Protein AF-A0A2T5JYK1-F1 (afdb_monomer)

Structure (mmCIF, N/CA/C/O backbone):
data_AF-A0A2T5JYK1-F1
#
_entry.id   AF-A0A2T5JYK1-F1
#
loop_
_atom_site.group_PDB
_atom_site.id
_atom_site.type_symbol
_atom_site.label_atom_id
_atom_site.label_alt_id
_atom_site.label_comp_id
_atom_site.label_asym_id
_atom_site.label_entity_id
_atom_site.label_seq_id
_atom_site.pdbx_PDB_ins_code
_atom_site.Cartn_x
_atom_site.Cartn_y
_atom_site.Cartn_z
_atom_site.occupan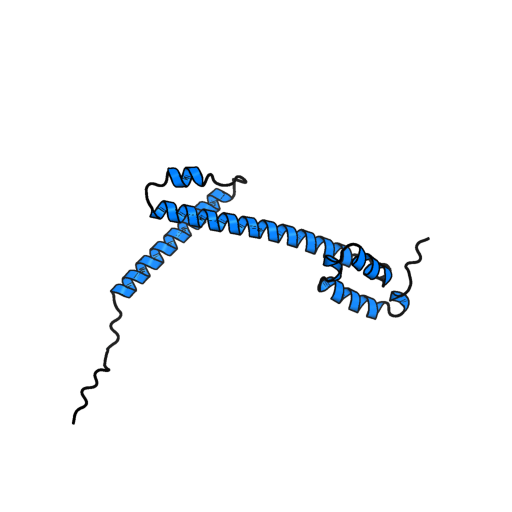cy
_atom_site.B_iso_or_equiv
_atom_site.auth_seq_id
_atom_site.auth_comp_id
_atom_site.auth_asym_id
_atom_site.auth_atom_id
_atom_site.pdbx_PDB_model_num
ATOM 1 N N . MET A 1 1 ? 26.555 12.139 67.961 1.00 37.66 1 MET A N 1
ATOM 2 C CA . MET A 1 1 ? 26.939 11.818 66.575 1.00 37.66 1 MET A CA 1
ATOM 3 C C . MET A 1 1 ? 26.458 10.393 66.359 1.00 37.66 1 MET A C 1
ATOM 5 O O . MET A 1 1 ? 27.176 9.472 66.711 1.00 37.66 1 MET A O 1
ATOM 9 N N . GLU A 1 2 ? 25.140 10.187 66.296 1.00 45.53 2 GLU A N 1
ATOM 10 C CA . GLU A 1 2 ? 24.283 10.369 65.101 1.00 45.53 2 GLU A CA 1
ATOM 11 C C . GLU A 1 2 ? 24.820 9.575 63.912 1.00 45.53 2 GLU A C 1
ATOM 13 O O . GLU A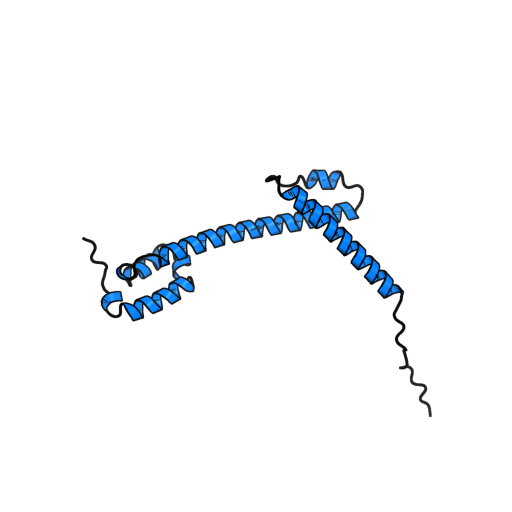 1 2 ? 25.859 9.930 63.369 1.00 45.53 2 GLU A O 1
ATOM 18 N N . ASP A 1 3 ? 24.139 8.473 63.588 1.00 41.28 3 ASP A N 1
ATOM 19 C CA . ASP A 1 3 ? 23.489 8.311 62.282 1.00 41.28 3 ASP A CA 1
ATOM 20 C C . ASP A 1 3 ? 22.574 7.071 62.316 1.00 41.28 3 ASP A C 1
ATOM 22 O O . ASP A 1 3 ? 22.902 5.993 61.819 1.00 41.28 3 ASP A O 1
ATOM 26 N N . ASP A 1 4 ? 21.391 7.234 62.923 1.00 46.53 4 ASP A N 1
ATOM 27 C CA . ASP A 1 4 ? 20.251 6.347 62.675 1.00 46.53 4 ASP A CA 1
ATOM 28 C C . ASP A 1 4 ? 19.727 6.653 61.265 1.00 46.53 4 ASP A C 1
ATOM 30 O O . ASP A 1 4 ? 18.916 7.553 61.038 1.00 46.53 4 ASP A O 1
ATOM 34 N N . SER A 1 5 ? 20.269 5.927 60.287 1.00 47.34 5 SER A N 1
ATOM 35 C CA . SER A 1 5 ? 19.900 6.030 58.878 1.00 47.34 5 SER A CA 1
ATOM 36 C C . SER A 1 5 ? 18.422 5.683 58.672 1.00 47.34 5 SER A C 1
ATOM 38 O O . SER A 1 5 ? 18.011 4.523 58.699 1.00 47.34 5 SER A O 1
ATOM 40 N N . ILE A 1 6 ? 17.631 6.714 58.378 1.00 49.84 6 ILE A N 1
ATOM 41 C CA . ILE A 1 6 ? 16.205 6.670 58.016 1.00 49.84 6 ILE A CA 1
ATOM 42 C C . ILE A 1 6 ? 15.925 5.929 56.683 1.00 49.84 6 ILE A C 1
ATOM 44 O O . ILE A 1 6 ? 14.786 5.876 56.223 1.00 49.84 6 ILE A O 1
ATOM 48 N N . PHE A 1 7 ? 16.960 5.370 56.043 1.00 49.00 7 PHE A N 1
ATOM 49 C CA . PHE A 1 7 ? 16.929 4.785 54.698 1.00 49.00 7 PHE A CA 1
ATOM 50 C C . PHE A 1 7 ? 16.829 3.252 54.647 1.00 49.00 7 PHE A C 1
ATOM 52 O O . PHE A 1 7 ? 16.809 2.689 53.554 1.00 49.00 7 PHE A O 1
ATOM 59 N N . ASN A 1 8 ? 16.692 2.561 55.781 1.00 47.97 8 ASN A N 1
ATOM 60 C CA . ASN A 1 8 ? 16.339 1.136 55.793 1.00 47.97 8 ASN A CA 1
ATOM 61 C C . ASN A 1 8 ? 14.816 0.948 55.672 1.00 47.97 8 ASN A C 1
ATOM 63 O O . ASN A 1 8 ? 14.149 0.473 56.587 1.00 47.97 8 ASN A O 1
ATOM 67 N N . GLN A 1 9 ? 14.250 1.323 54.522 1.00 45.69 9 GLN A N 1
ATOM 68 C CA . GLN A 1 9 ? 12.952 0.790 54.105 1.00 45.69 9 GLN A CA 1
ATOM 69 C C . GLN A 1 9 ? 13.189 -0.585 53.484 1.00 45.69 9 GLN A C 1
ATOM 71 O O . GLN A 1 9 ? 13.430 -0.720 52.285 1.00 45.69 9 GLN A O 1
ATOM 76 N N . GLU A 1 10 ? 13.157 -1.612 54.331 1.00 49.97 10 GLU A N 1
ATOM 77 C CA . GLU A 1 10 ? 13.036 -2.994 53.887 1.00 49.97 10 GLU A CA 1
ATOM 78 C C . GLU A 1 10 ? 11.853 -3.121 52.914 1.00 49.97 10 GLU A C 1
ATOM 80 O O . GLU A 1 10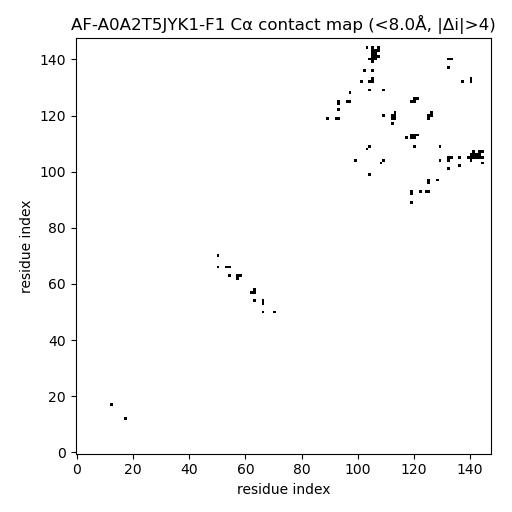 ? 10.771 -2.565 53.121 1.00 49.97 10 GLU A O 1
ATOM 85 N N . HIS A 1 11 ? 12.092 -3.838 51.816 1.00 47.75 11 HIS A N 1
ATOM 86 C CA . HIS A 1 11 ? 11.139 -4.146 50.757 1.00 47.75 11 HIS A CA 1
ATOM 87 C C . HIS A 1 11 ? 9.908 -4.892 51.301 1.00 47.75 11 HIS A C 1
ATOM 89 O O . HIS A 1 11 ? 9.790 -6.111 51.185 1.00 47.75 11 HIS A O 1
ATOM 95 N N . HIS A 1 12 ? 8.933 -4.166 51.841 1.00 46.75 12 HIS A N 1
ATOM 96 C CA . HIS A 1 12 ? 7.591 -4.696 52.013 1.00 46.75 12 HIS A CA 1
ATOM 97 C C . HIS A 1 12 ? 6.940 -4.767 50.630 1.00 46.75 12 HIS A C 1
ATOM 99 O O . HIS A 1 12 ? 6.529 -3.757 50.056 1.00 46.75 12 HIS A O 1
ATOM 105 N N . SER A 1 13 ? 6.859 -5.973 50.063 1.00 51.91 13 SER A N 1
ATOM 106 C CA . SER A 1 13 ? 5.978 -6.244 48.931 1.00 51.91 13 SER A CA 1
ATOM 107 C C . SER A 1 13 ? 4.558 -5.904 49.369 1.00 51.91 13 SER A C 1
ATOM 109 O O . SER A 1 13 ? 3.941 -6.643 50.133 1.00 51.91 13 SER A O 1
ATOM 111 N N . ASN A 1 14 ? 4.073 -4.742 48.944 1.00 58.53 14 ASN A N 1
ATOM 112 C CA . ASN A 1 14 ? 2.781 -4.205 49.333 1.00 58.53 14 ASN A CA 1
ATOM 113 C C . ASN A 1 14 ? 1.707 -5.209 48.866 1.00 58.53 14 ASN A C 1
ATOM 115 O O . ASN A 1 14 ? 1.398 -5.261 47.674 1.00 58.53 14 ASN A O 1
ATOM 119 N N . GLU A 1 15 ? 1.157 -6.047 49.753 1.00 54.28 15 GLU A N 1
ATOM 120 C CA . GLU A 1 15 ? 0.109 -7.032 49.414 1.00 54.28 15 GLU A CA 1
ATOM 121 C C . GLU A 1 15 ? -1.065 -6.372 48.675 1.00 54.28 15 GLU A C 1
ATOM 123 O O . GLU A 1 15 ? -1.669 -6.970 47.784 1.00 54.28 15 GLU A O 1
ATOM 128 N N . ALA A 1 16 ? -1.316 -5.090 48.958 1.00 54.09 16 ALA A N 1
ATOM 129 C CA . ALA A 1 16 ? -2.255 -4.247 48.228 1.00 54.09 16 ALA A CA 1
ATOM 130 C C . ALA A 1 16 ? -1.917 -4.116 46.728 1.00 54.09 16 ALA A C 1
ATOM 132 O O . ALA A 1 16 ? -2.809 -4.209 45.887 1.00 54.09 16 ALA A O 1
ATOM 133 N N . THR A 1 17 ? -0.641 -3.959 46.360 1.00 57.19 17 THR A N 1
ATOM 134 C CA . THR A 1 17 ? -0.205 -3.907 44.951 1.00 57.19 17 THR A CA 1
ATOM 135 C C . THR A 1 17 ? -0.281 -5.270 44.265 1.00 57.19 17 THR A C 1
ATOM 137 O O . THR A 1 17 ? -0.708 -5.341 43.114 1.00 57.19 17 THR A O 1
ATOM 140 N N . ALA A 1 18 ? 0.022 -6.361 44.975 1.00 59.09 18 ALA A N 1
ATOM 141 C CA . ALA A 1 18 ? -0.147 -7.719 44.454 1.00 59.09 18 ALA A CA 1
ATOM 142 C C . ALA A 1 18 ? -1.633 -8.067 44.237 1.00 59.09 18 ALA A C 1
ATOM 144 O O . ALA A 1 18 ? -2.001 -8.659 43.220 1.00 59.09 18 ALA A O 1
ATOM 145 N N . PHE A 1 19 ? -2.509 -7.639 45.149 1.00 60.12 19 PHE A N 1
ATOM 146 C CA . PHE A 1 19 ? -3.957 -7.787 45.020 1.00 60.12 19 PHE A CA 1
ATOM 147 C C . PHE A 1 19 ? -4.521 -6.966 43.852 1.00 60.12 19 PHE A C 1
ATOM 149 O O . PHE A 1 19 ? -5.330 -7.476 43.073 1.00 60.12 19 PHE A O 1
ATOM 156 N N . LEU A 1 20 ? -4.060 -5.722 43.677 1.00 55.66 20 LEU A N 1
ATOM 157 C CA . LEU A 1 20 ? -4.430 -4.878 42.536 1.00 55.66 20 LEU A CA 1
ATOM 158 C C . LEU A 1 20 ? -3.955 -5.477 41.206 1.00 55.66 20 LEU A C 1
ATOM 160 O O . LEU A 1 20 ? -4.741 -5.531 40.261 1.00 55.66 20 LEU A O 1
ATOM 164 N N . ALA A 1 21 ? -2.729 -6.003 41.144 1.00 61.88 21 ALA A N 1
ATOM 165 C CA . ALA A 1 21 ? -2.210 -6.694 39.965 1.00 61.88 21 ALA A CA 1
ATOM 166 C C . ALA A 1 21 ? -3.019 -7.962 39.638 1.00 61.88 21 ALA A C 1
ATOM 168 O O . ALA A 1 21 ? -3.360 -8.203 38.481 1.00 61.88 21 ALA A O 1
ATOM 169 N N . LYS A 1 22 ? -3.416 -8.740 40.654 1.00 66.50 22 LYS A N 1
ATOM 170 C CA . LYS A 1 22 ? -4.263 -9.930 40.479 1.00 66.50 22 LYS A CA 1
ATOM 171 C C . LYS A 1 22 ? -5.664 -9.573 39.973 1.00 66.50 22 LYS A C 1
ATOM 173 O O . LYS A 1 22 ? -6.176 -10.244 39.078 1.00 66.50 22 LYS A O 1
ATOM 178 N N . LYS A 1 23 ? -6.266 -8.494 40.489 1.00 64.19 23 LYS A N 1
ATOM 179 C CA . LYS A 1 23 ? -7.535 -7.952 39.971 1.00 64.19 23 LYS A CA 1
ATOM 180 C C . LYS A 1 23 ? -7.394 -7.478 38.527 1.00 64.19 23 LYS A C 1
ATOM 182 O O . LYS A 1 23 ? -8.239 -7.805 37.702 1.00 64.19 23 LYS A O 1
ATOM 187 N N . HIS A 1 24 ? -6.328 -6.747 38.217 1.00 53.84 24 HIS A N 1
ATOM 188 C CA . HIS A 1 24 ? -6.059 -6.248 36.872 1.00 53.84 24 HIS A CA 1
ATOM 189 C C . HIS A 1 24 ? -5.885 -7.395 35.865 1.00 53.84 24 HIS A C 1
ATOM 191 O O . HIS A 1 24 ? -6.488 -7.369 34.795 1.00 53.84 24 HIS A O 1
ATOM 197 N N . ASN A 1 25 ? -5.154 -8.449 36.237 1.00 66.25 25 ASN A N 1
ATOM 198 C CA . ASN A 1 25 ? -4.980 -9.639 35.402 1.00 66.25 25 ASN A CA 1
ATOM 199 C C . ASN A 1 25 ? -6.299 -10.392 35.194 1.00 66.25 25 ASN A C 1
ATOM 201 O O . ASN A 1 25 ? -6.628 -10.727 34.063 1.00 66.25 25 ASN A O 1
ATOM 205 N N . SER A 1 26 ? -7.105 -10.572 36.246 1.00 63.00 26 SER A N 1
ATOM 206 C CA . SER A 1 26 ? -8.429 -11.199 36.132 1.00 63.00 26 SER A CA 1
ATOM 207 C C . SER A 1 26 ? -9.379 -10.412 35.220 1.00 63.00 26 SER A C 1
ATOM 209 O O . SER A 1 26 ? -10.093 -11.016 34.421 1.00 63.00 26 SER A O 1
ATOM 211 N N . VAL A 1 27 ? -9.362 -9.076 35.288 1.00 62.03 27 VAL A N 1
ATOM 212 C CA . VAL A 1 27 ? -10.146 -8.215 34.390 1.00 62.03 27 VAL A CA 1
ATOM 213 C C . VAL A 1 27 ? -9.639 -8.325 32.953 1.00 62.03 27 VAL A C 1
ATOM 215 O O . VAL A 1 27 ? -10.444 -8.490 32.043 1.00 62.03 27 VAL A O 1
ATOM 218 N N . MET A 1 28 ? -8.323 -8.303 32.735 1.00 59.34 28 MET A N 1
ATOM 219 C CA . MET A 1 28 ? -7.729 -8.498 31.407 1.00 59.34 28 MET A CA 1
ATOM 220 C C . MET A 1 28 ? -8.086 -9.859 30.801 1.00 59.34 28 MET A C 1
ATOM 222 O O . MET A 1 28 ? -8.353 -9.960 29.606 1.00 59.34 28 MET A O 1
ATOM 226 N N . GLU A 1 29 ? -8.140 -10.905 31.619 1.00 65.06 29 GLU A N 1
ATOM 227 C CA . GLU A 1 29 ? -8.461 -12.262 31.185 1.00 65.06 29 GLU A CA 1
ATOM 228 C C . GLU A 1 29 ? -9.954 -12.423 30.862 1.00 65.06 29 GLU A C 1
ATOM 230 O O . GLU A 1 29 ? -10.300 -13.032 29.850 1.00 65.06 29 GLU A O 1
ATOM 235 N N . GLN A 1 30 ? -10.839 -11.768 31.623 1.00 56.59 30 GLN A N 1
ATOM 236 C CA . GLN A 1 30 ? -12.262 -11.640 31.282 1.00 56.59 30 GLN A CA 1
ATOM 237 C C . GLN A 1 30 ? -12.477 -10.832 29.996 1.00 56.59 30 GLN A C 1
ATOM 239 O O . GLN A 1 30 ? -13.254 -11.245 29.137 1.00 56.59 30 GLN A O 1
ATOM 244 N N . VAL A 1 31 ? -11.749 -9.725 29.814 1.00 54.91 31 VAL A N 1
ATOM 245 C CA . VAL A 1 31 ? -11.783 -8.917 28.582 1.00 54.91 31 VAL A CA 1
ATOM 246 C C . VAL A 1 31 ? -11.295 -9.735 27.384 1.00 54.91 31 VAL A C 1
ATOM 248 O O . VAL A 1 31 ? -11.892 -9.670 26.312 1.00 54.91 31 VAL A O 1
ATOM 251 N N . LYS A 1 32 ? -10.261 -10.565 27.560 1.00 60.09 32 LYS A N 1
ATOM 252 C CA . LYS A 1 32 ? -9.752 -11.466 26.518 1.00 60.09 32 LYS A CA 1
ATOM 253 C C . LYS A 1 32 ? -10.741 -12.589 26.188 1.00 60.09 32 LYS A C 1
ATOM 255 O O . LYS A 1 32 ? -10.959 -12.873 25.013 1.00 60.09 32 LYS A O 1
ATOM 260 N N . GLY A 1 33 ? -11.378 -13.186 27.197 1.00 51.06 33 GLY A N 1
ATOM 261 C CA . GLY A 1 33 ? -12.434 -14.185 27.013 1.00 51.06 33 GLY A CA 1
ATOM 262 C C . GLY A 1 33 ? -13.652 -13.618 26.280 1.00 51.06 33 GLY A C 1
ATOM 263 O O . GLY A 1 33 ? -14.163 -14.247 25.356 1.00 51.06 33 GLY A O 1
ATOM 264 N N . MET A 1 34 ? -14.056 -12.389 26.612 1.00 55.09 34 MET A N 1
ATOM 265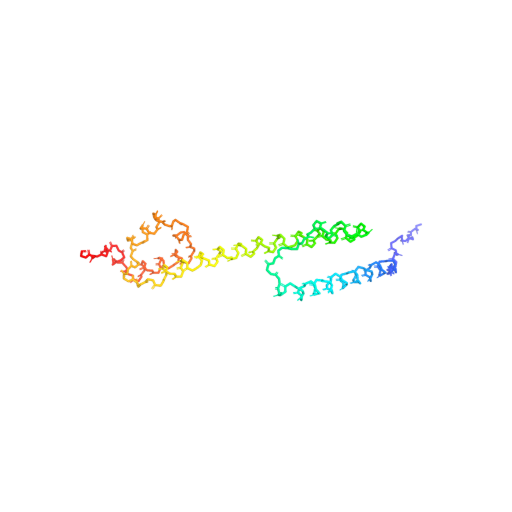 C CA . MET A 1 34 ? -15.117 -11.677 25.896 1.00 55.09 34 MET A CA 1
ATOM 266 C C . MET A 1 34 ? -14.702 -11.330 24.467 1.00 55.09 34 MET A C 1
ATOM 268 O O . MET A 1 34 ? -15.478 -11.569 23.551 1.00 55.09 34 MET A O 1
ATOM 272 N N . ARG A 1 35 ? -13.475 -10.843 24.243 1.00 51.03 35 ARG A N 1
ATOM 273 C CA . ARG A 1 35 ? -12.952 -10.568 22.895 1.00 51.03 35 ARG A CA 1
ATOM 274 C C . ARG A 1 35 ? -13.028 -11.802 21.995 1.00 51.03 35 ARG A C 1
ATOM 276 O O . ARG A 1 35 ? -13.412 -11.673 20.840 1.00 51.03 35 ARG A O 1
ATOM 283 N N . ASN A 1 36 ? -12.711 -12.981 22.528 1.00 51.06 36 ASN A N 1
ATOM 284 C CA . ASN A 1 36 ? -12.804 -14.241 21.790 1.00 51.06 36 ASN A CA 1
ATOM 285 C C . ASN A 1 36 ? -14.261 -14.653 21.525 1.00 51.06 36 ASN A C 1
ATOM 287 O O . ASN A 1 36 ? -14.585 -15.009 20.399 1.00 51.06 36 ASN A O 1
ATOM 291 N N . ALA A 1 37 ? -15.154 -14.516 22.512 1.00 51.50 37 ALA A N 1
ATOM 292 C CA . ALA A 1 37 ? -16.581 -14.794 22.330 1.00 51.50 37 ALA A CA 1
ATOM 293 C C . ALA A 1 37 ? -17.239 -13.860 21.295 1.00 51.50 37 ALA A C 1
ATOM 295 O O . ALA A 1 37 ? -18.064 -14.298 20.496 1.00 51.50 37 ALA A O 1
ATOM 296 N N . PHE A 1 38 ? -16.836 -12.585 21.261 1.00 51.00 38 PHE A N 1
ATOM 297 C CA . PHE A 1 38 ? -17.229 -11.657 20.204 1.00 51.00 38 PHE A CA 1
ATOM 298 C C . PHE A 1 38 ? -16.638 -12.087 18.855 1.00 51.00 38 PHE A C 1
ATOM 300 O O . PHE A 1 38 ? -17.367 -12.151 17.872 1.00 51.00 38 PHE A O 1
ATOM 307 N N . HIS A 1 39 ? -15.357 -12.459 18.793 1.00 50.31 39 HIS A N 1
ATOM 308 C CA . HIS A 1 39 ? -14.722 -12.922 17.553 1.00 50.31 39 HIS A CA 1
ATOM 309 C C . HIS A 1 39 ? -15.404 -14.150 16.927 1.00 50.31 39 HIS A C 1
ATOM 311 O O . HIS A 1 39 ? -15.507 -14.215 15.700 1.00 50.31 39 HIS A O 1
ATOM 317 N N . ASP A 1 40 ? -15.881 -15.087 17.751 1.00 49.19 40 ASP A N 1
ATOM 318 C CA . ASP A 1 40 ? -16.576 -16.297 17.298 1.00 49.19 40 ASP A CA 1
ATOM 319 C C . ASP A 1 40 ? -18.013 -16.006 16.827 1.00 49.19 40 ASP A C 1
ATOM 321 O O . ASP A 1 40 ? -18.453 -16.581 15.834 1.00 49.19 40 ASP A O 1
ATOM 325 N N . LEU A 1 41 ? -18.709 -15.038 17.437 1.00 48.06 41 LEU A N 1
ATOM 326 C CA . LEU A 1 41 ? -19.997 -14.521 16.942 1.00 48.06 41 LEU A CA 1
ATOM 327 C C . LEU A 1 41 ? -19.854 -13.680 15.654 1.00 48.06 41 LEU A C 1
ATOM 329 O O . LEU A 1 41 ? -20.789 -13.589 14.860 1.00 48.06 41 LEU A O 1
ATOM 333 N N . HIS A 1 42 ? -18.687 -13.072 15.420 1.00 48.72 42 HIS A N 1
ATOM 334 C CA . HIS A 1 42 ? -18.436 -12.157 14.297 1.00 48.72 42 HIS A CA 1
ATOM 335 C C . HIS A 1 42 ? -18.016 -12.833 12.986 1.00 48.72 42 HIS A C 1
ATOM 337 O O . HIS A 1 42 ? -17.933 -12.156 11.961 1.00 48.72 42 HIS A O 1
ATOM 343 N N . LYS A 1 43 ? -17.769 -14.149 12.971 1.00 48.66 43 LYS A N 1
ATOM 344 C CA . LYS A 1 43 ? -17.452 -14.864 11.723 1.00 48.66 43 LYS A CA 1
ATOM 345 C C . LYS A 1 43 ? -18.651 -15.037 10.782 1.00 48.66 43 LYS A C 1
ATOM 347 O O . LYS A 1 43 ? -18.423 -15.312 9.608 1.00 48.66 43 LYS A O 1
ATOM 352 N N . GLU A 1 44 ? -19.886 -14.837 11.250 1.00 42.03 44 GLU A N 1
ATOM 353 C CA . GLU A 1 44 ? -21.094 -15.131 10.458 1.00 42.03 44 GLU A CA 1
ATOM 354 C C . GLU A 1 44 ? -21.949 -13.910 10.065 1.00 42.03 44 GLU A C 1
ATOM 356 O O . GLU A 1 44 ? -22.791 -14.031 9.179 1.00 42.03 44 GLU A O 1
ATOM 361 N N . ALA A 1 45 ? -21.731 -12.717 10.635 1.00 45.47 45 ALA A N 1
ATOM 362 C CA . ALA A 1 45 ? -22.587 -11.554 10.374 1.00 45.47 45 ALA A CA 1
ATOM 363 C C . ALA A 1 45 ? -21.816 -10.368 9.769 1.00 45.47 45 ALA A C 1
ATOM 365 O O . ALA A 1 45 ? -21.120 -9.629 10.456 1.00 45.47 45 ALA A O 1
ATOM 366 N N . THR A 1 46 ? -22.014 -10.136 8.470 1.00 54.56 46 THR A N 1
ATOM 367 C CA . THR A 1 46 ? -21.575 -8.948 7.708 1.00 54.56 46 THR A CA 1
ATOM 368 C C . THR A 1 46 ? -22.338 -7.655 8.050 1.00 54.56 46 THR A C 1
ATOM 370 O O . THR A 1 46 ? -22.206 -6.666 7.333 1.00 54.56 46 THR A O 1
ATOM 373 N N . ALA A 1 47 ? -23.156 -7.643 9.105 1.00 66.12 47 ALA A N 1
ATOM 374 C CA . ALA A 1 47 ? -23.964 -6.494 9.509 1.00 66.12 47 ALA A CA 1
ATOM 375 C C . ALA A 1 47 ? -23.354 -5.802 10.737 1.00 66.12 47 ALA A C 1
ATOM 377 O O . ALA A 1 47 ? -22.942 -6.466 11.689 1.00 66.12 47 ALA A O 1
ATOM 378 N N . GLU A 1 48 ? -23.307 -4.467 10.710 1.00 68.38 48 GLU A N 1
ATOM 379 C CA . GLU A 1 48 ? -22.863 -3.657 11.846 1.00 68.38 48 GLU A CA 1
ATOM 380 C C . GLU A 1 48 ? -23.709 -3.969 13.099 1.00 68.38 48 GLU A C 1
ATOM 382 O O . GLU A 1 48 ? -24.937 -4.054 12.993 1.00 68.38 48 GLU A O 1
ATOM 387 N N . PRO A 1 49 ? -23.093 -4.146 14.284 1.00 78.88 49 PRO A N 1
ATOM 388 C CA . PRO A 1 49 ? -23.843 -4.368 15.517 1.00 78.88 49 PRO A CA 1
ATOM 389 C C . PRO A 1 49 ? -24.749 -3.178 15.863 1.00 78.88 49 PRO A C 1
ATOM 391 O O . PRO A 1 49 ? -24.347 -2.023 15.744 1.00 78.88 49 PRO A O 1
ATOM 394 N N . ASP A 1 50 ? -25.959 -3.441 16.364 1.00 83.94 50 ASP A N 1
ATOM 395 C CA . ASP A 1 50 ? -26.864 -2.390 16.855 1.00 83.94 50 ASP A CA 1
ATOM 396 C C . ASP A 1 50 ? -26.393 -1.859 18.223 1.00 83.94 50 ASP A C 1
ATOM 398 O O . ASP A 1 50 ? -26.911 -2.203 19.293 1.00 83.94 50 ASP A O 1
ATOM 402 N N . TRP A 1 51 ? -25.366 -1.007 18.183 1.00 83.88 51 TRP A N 1
ATOM 403 C CA . TRP A 1 51 ? -24.729 -0.407 19.356 1.00 83.88 51 TRP A CA 1
ATOM 404 C C . TRP A 1 51 ? -25.712 0.383 20.226 1.00 83.88 51 TRP A C 1
ATOM 406 O O . TRP A 1 51 ? -25.592 0.395 21.453 1.00 83.88 51 TRP A O 1
ATOM 416 N N . SER A 1 52 ? -26.694 1.037 19.601 1.00 84.06 52 SER A N 1
ATOM 417 C CA . SER A 1 52 ? -27.705 1.850 20.282 1.00 84.06 52 SER A CA 1
ATOM 418 C C . SER A 1 52 ? -28.596 0.983 21.164 1.00 84.06 52 SER A C 1
ATOM 420 O O . SER A 1 52 ? -28.782 1.282 22.347 1.00 84.06 52 SER A O 1
ATOM 422 N N . ARG A 1 53 ? -29.082 -0.140 20.628 1.00 83.75 53 ARG A N 1
ATOM 423 C CA . ARG A 1 53 ? -29.877 -1.099 21.397 1.00 83.75 53 ARG A CA 1
ATOM 424 C C . ARG A 1 53 ? -29.067 -1.747 22.516 1.00 83.75 53 ARG A C 1
ATOM 426 O O . ARG A 1 53 ? -29.575 -1.863 23.630 1.00 83.75 53 ARG A O 1
ATOM 433 N N . MET A 1 54 ? -27.803 -2.093 22.267 1.00 84.50 54 MET A N 1
ATOM 434 C CA . MET A 1 54 ? -26.915 -2.644 23.299 1.00 84.50 54 MET A CA 1
ATOM 435 C C . MET A 1 54 ? -26.692 -1.652 24.453 1.00 84.50 54 MET A C 1
ATOM 437 O O . MET A 1 54 ? -26.768 -2.034 25.620 1.00 84.50 54 MET A O 1
ATOM 441 N N . LEU A 1 55 ? -26.485 -0.364 24.155 1.00 87.00 55 LEU A N 1
ATOM 442 C CA . LEU A 1 55 ? -26.332 0.681 25.175 1.00 87.00 55 LEU A CA 1
ATOM 443 C C . LEU A 1 55 ? -27.610 0.919 25.989 1.00 87.00 55 LEU A C 1
ATOM 445 O O . LEU A 1 55 ? -27.517 1.215 27.183 1.00 87.00 55 LEU A O 1
ATOM 449 N N . MET A 1 56 ? -28.785 0.794 25.365 1.00 84.12 56 MET A N 1
ATOM 450 C CA . MET A 1 56 ? -30.074 0.896 26.058 1.00 84.12 56 MET A CA 1
ATOM 451 C C . MET A 1 56 ? -30.345 -0.307 26.966 1.00 84.12 56 MET A C 1
ATOM 453 O O . MET A 1 56 ? -30.895 -0.137 28.050 1.00 84.12 56 MET A O 1
ATOM 457 N N . GLN A 1 57 ? -29.951 -1.511 26.545 1.00 87.44 57 GLN A N 1
ATOM 458 C CA . GLN A 1 57 ? -30.152 -2.747 27.310 1.00 87.44 57 GLN A CA 1
ATOM 459 C C . GLN A 1 57 ? -29.117 -2.945 28.429 1.00 87.44 57 GLN A C 1
ATOM 461 O O . GLN A 1 57 ? -29.359 -3.701 29.370 1.00 87.44 57 GLN A O 1
ATOM 466 N N . ALA A 1 58 ? -27.971 -2.265 28.358 1.00 84.75 58 ALA A N 1
ATOM 467 C CA . ALA A 1 58 ? -26.928 -2.350 29.369 1.00 84.75 58 ALA A CA 1
ATOM 468 C C . ALA A 1 58 ? -27.383 -1.762 30.715 1.00 84.75 58 ALA A C 1
ATOM 470 O O . ALA A 1 58 ? -27.599 -0.556 30.857 1.00 84.75 58 ALA A O 1
ATOM 471 N N . GLN A 1 59 ? -27.469 -2.625 31.730 1.00 86.00 59 GLN A N 1
ATOM 472 C CA . GLN A 1 59 ? -27.963 -2.255 33.059 1.00 86.00 59 GLN A CA 1
ATOM 473 C C . GLN A 1 59 ? -26.927 -1.531 33.932 1.00 86.00 59 GLN A C 1
ATOM 475 O O . GLN A 1 59 ? -27.303 -0.833 34.869 1.00 86.00 59 GLN A O 1
ATOM 480 N N . SER A 1 60 ? -25.628 -1.652 33.632 1.00 90.94 60 SER A N 1
ATOM 481 C CA . SER A 1 60 ? -24.554 -1.040 34.424 1.00 90.94 60 SER A CA 1
ATOM 482 C C . SER A 1 60 ? -23.725 -0.041 33.617 1.00 90.94 60 SER A C 1
ATOM 484 O O . SER A 1 60 ? -23.535 -0.178 32.406 1.00 90.94 60 SER A O 1
ATOM 486 N N . GLN A 1 61 ? -23.179 0.968 34.303 1.00 82.19 61 GLN A N 1
ATOM 487 C CA . GLN A 1 61 ? -22.300 1.963 33.681 1.00 82.19 61 GLN A CA 1
ATOM 488 C C . GLN A 1 61 ? -21.014 1.328 33.133 1.00 82.19 61 GLN A C 1
ATOM 490 O O . GLN A 1 61 ? -20.512 1.734 32.086 1.00 82.19 61 GLN A O 1
ATOM 495 N N . GLN A 1 62 ? -20.518 0.285 33.803 1.00 86.50 62 GLN A N 1
ATOM 496 C CA . GLN A 1 62 ? -19.368 -0.488 33.346 1.00 86.50 62 GLN A CA 1
ATOM 497 C C . GLN A 1 62 ? -19.666 -1.220 32.030 1.00 86.50 62 GLN A C 1
ATOM 499 O O . GLN A 1 62 ? -18.861 -1.141 31.106 1.00 86.50 62 GLN A O 1
ATOM 504 N N . ALA A 1 63 ? -20.842 -1.844 31.898 1.00 75.69 63 ALA A N 1
ATOM 505 C CA . ALA A 1 63 ? -21.260 -2.478 30.646 1.00 75.69 63 ALA A CA 1
ATOM 506 C C . ALA A 1 63 ? -21.410 -1.449 29.511 1.00 75.69 63 ALA A C 1
ATOM 508 O O . ALA A 1 63 ? -20.964 -1.689 28.392 1.00 75.69 63 ALA A O 1
ATOM 509 N N . LYS A 1 64 ? -21.950 -0.256 29.800 1.00 85.00 64 LYS A N 1
ATOM 510 C CA . LYS A 1 64 ? -22.030 0.837 28.814 1.00 85.00 64 LYS A CA 1
ATOM 511 C C . LYS A 1 64 ? -20.652 1.295 28.331 1.00 85.00 64 LYS A C 1
ATOM 513 O O . LYS A 1 64 ? -20.490 1.540 27.139 1.00 85.00 64 LYS A O 1
ATOM 518 N N . MET A 1 65 ? -19.661 1.397 29.220 1.00 87.25 65 MET A N 1
ATOM 519 C CA . MET A 1 65 ? -18.284 1.723 28.820 1.00 87.25 65 MET A CA 1
ATOM 520 C C . MET A 1 65 ? -17.664 0.628 27.952 1.00 87.25 65 MET A C 1
ATOM 522 O O . MET A 1 65 ? -17.035 0.946 26.948 1.00 87.25 65 MET A O 1
ATOM 526 N N . GLN A 1 66 ? -17.885 -0.644 28.287 1.00 84.31 66 GLN A N 1
ATOM 527 C CA . GLN A 1 66 ? -17.394 -1.764 27.481 1.00 84.31 66 GLN A CA 1
ATOM 528 C C . GLN A 1 66 ? -17.992 -1.762 26.071 1.00 84.31 66 GLN A C 1
ATOM 530 O O . GLN A 1 66 ? -17.264 -1.954 25.104 1.00 84.31 66 GLN A O 1
ATOM 535 N N . ILE A 1 67 ? -19.291 -1.476 25.937 1.00 84.62 67 ILE A N 1
ATOM 536 C CA . ILE A 1 67 ? -19.950 -1.376 24.627 1.00 84.62 67 ILE A CA 1
ATOM 537 C C . ILE A 1 67 ? -19.379 -0.211 23.809 1.00 84.62 67 ILE A C 1
ATOM 539 O O . ILE A 1 67 ? -19.161 -0.357 22.611 1.00 84.62 67 ILE A O 1
ATOM 543 N N . ARG A 1 68 ? -19.092 0.936 24.442 1.00 84.75 68 ARG A N 1
ATOM 544 C CA . ARG A 1 68 ? -18.448 2.073 23.760 1.00 84.75 68 ARG A CA 1
ATOM 545 C C . ARG A 1 68 ? -17.044 1.724 23.269 1.00 84.75 68 ARG A C 1
ATOM 547 O O . ARG A 1 68 ? -16.740 2.008 22.119 1.00 84.75 68 ARG A O 1
ATOM 554 N N . ALA A 1 69 ? -16.236 1.078 24.108 1.00 85.94 69 ALA A N 1
ATOM 555 C CA . ALA A 1 69 ? -14.896 0.637 23.726 1.00 85.94 69 ALA A CA 1
ATOM 556 C C . ALA A 1 69 ? -14.944 -0.387 22.579 1.00 85.94 69 ALA A C 1
ATOM 558 O O . ALA A 1 69 ? -14.200 -0.266 21.614 1.00 85.94 69 ALA A O 1
ATOM 559 N N . ALA A 1 70 ? -15.869 -1.353 22.639 1.00 84.88 70 ALA A N 1
ATOM 560 C CA . ALA A 1 70 ? -16.063 -2.332 21.570 1.00 84.88 70 ALA A CA 1
ATOM 561 C C . ALA A 1 70 ? -16.464 -1.666 20.242 1.00 84.88 70 ALA A C 1
ATOM 563 O O . ALA A 1 70 ? -15.935 -2.013 19.185 1.00 84.88 70 ALA A O 1
ATOM 564 N N . ARG A 1 71 ? -17.349 -0.664 20.296 1.00 85.75 71 ARG A N 1
ATOM 565 C CA . ARG A 1 71 ? -17.722 0.134 19.127 1.00 85.75 71 ARG A CA 1
ATOM 566 C C . ARG A 1 71 ? -16.525 0.875 18.531 1.00 85.75 71 ARG A C 1
ATOM 568 O O . ARG A 1 71 ? -16.341 0.833 17.321 1.00 85.75 71 ARG A O 1
ATOM 575 N N . GLU A 1 72 ? -15.717 1.529 19.359 1.00 84.69 72 GLU A N 1
ATOM 576 C CA . GLU A 1 72 ? -14.521 2.246 18.903 1.00 84.69 72 GLU A CA 1
ATOM 577 C C . GLU A 1 72 ? -13.542 1.296 18.204 1.00 84.69 72 GLU A C 1
ATOM 579 O O . GLU A 1 72 ? -13.143 1.554 17.070 1.00 84.69 72 GLU A O 1
ATOM 584 N N . THR A 1 73 ? -13.267 0.132 18.802 1.00 85.94 73 THR A N 1
ATOM 585 C CA . THR A 1 73 ? -12.414 -0.885 18.170 1.00 85.94 73 THR A CA 1
ATOM 586 C C . THR A 1 73 ? -12.988 -1.396 16.849 1.00 85.94 73 THR A C 1
ATOM 588 O O . THR A 1 73 ? -12.244 -1.613 15.898 1.00 85.94 73 THR A O 1
ATOM 591 N N . TYR A 1 74 ? -14.312 -1.539 16.748 1.00 83.62 74 TYR A N 1
ATOM 592 C CA . TYR A 1 74 ? -14.966 -1.948 15.507 1.00 83.62 74 TYR A CA 1
ATOM 593 C C . TYR A 1 74 ? -14.829 -0.882 14.412 1.00 83.62 74 TYR A C 1
ATOM 595 O O . TYR A 1 74 ? -14.509 -1.203 13.267 1.00 83.62 74 TYR A O 1
ATOM 603 N N . GLU A 1 75 ? -15.038 0.393 14.750 1.00 85.00 75 GLU A N 1
ATOM 604 C CA . GLU A 1 75 ? -14.870 1.505 13.811 1.00 85.00 75 GLU A CA 1
ATOM 605 C C . GLU A 1 75 ? -13.411 1.628 13.338 1.00 85.00 75 GLU A C 1
ATOM 607 O O . GLU A 1 75 ? -13.159 1.884 12.157 1.00 85.00 75 GLU A O 1
ATOM 612 N N . GLU A 1 76 ? -12.440 1.414 14.228 1.00 82.38 76 GLU A N 1
ATOM 613 C CA . GLU A 1 76 ? -11.016 1.371 13.884 1.00 82.38 76 GLU A CA 1
ATOM 614 C C . GLU A 1 76 ? -10.672 0.192 12.969 1.00 82.38 76 GLU A C 1
ATOM 616 O O . GLU A 1 76 ? -10.024 0.385 11.938 1.00 82.38 76 GLU A O 1
ATOM 621 N N . GLU A 1 77 ? -11.147 -1.015 13.282 1.00 83.25 77 GLU A N 1
ATOM 622 C CA . GLU A 1 77 ? -10.951 -2.192 12.433 1.00 83.25 77 GLU A CA 1
ATOM 623 C C . GLU A 1 77 ? -11.593 -2.016 11.053 1.00 83.25 77 GLU A C 1
ATOM 625 O O . GLU A 1 77 ? -11.011 -2.416 10.042 1.00 83.25 77 GLU A O 1
ATOM 630 N N . ALA A 1 78 ? -12.770 -1.392 10.978 1.00 80.56 78 ALA A N 1
ATOM 631 C CA . ALA A 1 78 ? -13.433 -1.089 9.715 1.00 80.56 78 ALA A CA 1
ATOM 632 C C . ALA A 1 78 ? -12.615 -0.095 8.873 1.00 80.56 78 ALA A C 1
ATOM 634 O O . ALA A 1 78 ? -12.396 -0.331 7.681 1.00 80.56 78 ALA A O 1
ATOM 635 N N . LYS A 1 79 ? -12.099 0.978 9.490 1.00 80.81 79 LYS A N 1
ATOM 636 C CA . LYS A 1 79 ? -11.192 1.935 8.830 1.00 80.81 79 LYS A CA 1
ATOM 637 C C . LYS A 1 79 ? -9.912 1.253 8.356 1.00 80.81 79 LYS A C 1
ATOM 639 O O . LYS A 1 79 ? -9.483 1.489 7.227 1.00 80.81 79 LYS A O 1
ATOM 644 N N . TYR A 1 80 ? -9.327 0.385 9.180 1.00 82.06 80 TYR A N 1
ATOM 645 C CA . TYR A 1 80 ? -8.127 -0.367 8.828 1.00 82.06 80 TYR A CA 1
ATOM 646 C C . TYR A 1 80 ? -8.372 -1.305 7.642 1.00 82.06 80 TYR A C 1
ATOM 648 O O . TYR A 1 80 ? -7.610 -1.276 6.680 1.00 82.06 80 TYR A O 1
ATOM 656 N N . LYS A 1 81 ? -9.469 -2.072 7.649 1.00 81.62 81 LYS A N 1
ATOM 657 C CA . LYS A 1 81 ? -9.859 -2.940 6.524 1.00 81.62 81 LYS A CA 1
ATOM 658 C C . LYS A 1 81 ? -10.084 -2.142 5.239 1.00 81.62 81 LYS A C 1
ATOM 660 O O . LYS A 1 81 ? -9.652 -2.571 4.170 1.00 81.62 81 LYS A O 1
ATOM 665 N N . ALA A 1 82 ? -10.723 -0.975 5.328 1.00 76.88 82 ALA A N 1
ATOM 666 C CA . ALA A 1 82 ? -10.912 -0.092 4.179 1.00 76.88 82 ALA A CA 1
ATOM 667 C C . ALA A 1 82 ? -9.571 0.432 3.637 1.00 76.88 82 ALA A C 1
ATOM 669 O O . ALA A 1 82 ? -9.336 0.405 2.429 1.00 76.88 82 ALA A O 1
ATOM 670 N N . TRP A 1 83 ? -8.666 0.851 4.523 1.00 81.06 83 TRP A N 1
ATOM 671 C CA . TRP A 1 83 ? -7.314 1.260 4.148 1.00 81.06 83 TRP A CA 1
ATOM 672 C C . TRP A 1 83 ? -6.528 0.113 3.500 1.00 81.06 83 TRP A C 1
ATOM 674 O O . TRP A 1 83 ? -5.919 0.306 2.450 1.00 81.06 83 TRP A O 1
ATOM 684 N N . GLU A 1 84 ? -6.594 -1.093 4.065 1.00 85.25 84 GLU A N 1
ATOM 685 C CA . GLU A 1 84 ? -5.936 -2.282 3.522 1.00 85.25 84 GLU A CA 1
ATOM 686 C C . GLU A 1 84 ? -6.476 -2.636 2.127 1.00 85.25 84 GLU A C 1
ATOM 688 O O . GLU A 1 84 ? -5.709 -2.982 1.228 1.00 85.25 84 GLU A O 1
ATOM 693 N N . ALA A 1 85 ? -7.787 -2.505 1.905 1.00 78.62 85 ALA A N 1
ATOM 694 C CA . ALA A 1 85 ? -8.391 -2.709 0.592 1.00 78.62 85 ALA A CA 1
ATOM 695 C C . ALA A 1 85 ? -7.872 -1.692 -0.439 1.00 78.62 85 ALA A C 1
ATOM 697 O O . ALA A 1 85 ? -7.515 -2.075 -1.555 1.00 78.62 85 ALA A O 1
ATOM 698 N N . ILE A 1 86 ? -7.767 -0.413 -0.063 1.00 79.25 86 ILE A N 1
ATOM 699 C CA . ILE A 1 86 ? -7.199 0.636 -0.925 1.00 79.25 86 ILE A CA 1
ATOM 700 C C . ILE A 1 86 ? -5.727 0.335 -1.243 1.00 79.25 86 ILE A C 1
ATOM 702 O O . ILE A 1 86 ? -5.327 0.413 -2.406 1.00 79.25 86 ILE A O 1
ATOM 706 N N . GLN A 1 87 ? -4.942 -0.069 -0.240 1.00 82.19 87 GLN A N 1
ATOM 707 C CA . GLN A 1 87 ? -3.543 -0.473 -0.418 1.00 82.19 87 GLN A CA 1
ATOM 708 C C . GLN A 1 87 ? -3.412 -1.647 -1.391 1.00 82.19 87 GLN A C 1
ATOM 710 O O . GLN A 1 87 ? -2.631 -1.571 -2.336 1.00 82.19 87 GLN A O 1
ATOM 715 N N . LYS A 1 88 ? -4.232 -2.696 -1.241 1.00 82.38 88 LYS A N 1
ATOM 716 C CA . LYS A 1 88 ? -4.236 -3.853 -2.154 1.00 82.38 88 LYS A CA 1
ATOM 717 C C . LYS A 1 88 ? -4.542 -3.457 -3.597 1.00 82.38 88 LYS A C 1
ATOM 719 O O . LYS A 1 88 ? -3.906 -3.965 -4.518 1.00 82.38 88 LYS A O 1
ATOM 724 N N . VAL A 1 89 ? -5.483 -2.536 -3.812 1.00 84.94 89 VAL A N 1
ATOM 725 C CA . VAL A 1 89 ? -5.784 -2.015 -5.155 1.00 84.94 89 VAL A CA 1
ATOM 726 C C . VAL A 1 89 ? -4.580 -1.263 -5.730 1.00 84.94 89 VAL A C 1
ATOM 728 O O . VAL A 1 89 ? -4.246 -1.450 -6.901 1.00 84.94 89 VAL A O 1
ATOM 731 N N . GLN A 1 90 ? -3.907 -0.438 -4.924 1.00 82.81 90 GLN A N 1
ATOM 732 C CA . GLN A 1 90 ? -2.718 0.300 -5.356 1.00 82.81 90 GLN A CA 1
ATOM 733 C C . GLN A 1 90 ? -1.541 -0.637 -5.678 1.00 82.81 90 GLN A C 1
ATOM 735 O O . GLN A 1 90 ? -0.940 -0.516 -6.745 1.00 82.81 90 GLN A O 1
ATOM 740 N N . ASP A 1 91 ? -1.259 -1.620 -4.822 1.00 86.62 91 ASP A N 1
ATOM 741 C CA . ASP A 1 91 ? -0.236 -2.643 -5.074 1.00 86.62 91 ASP A CA 1
ATOM 742 C C . ASP A 1 91 ? -0.554 -3.479 -6.326 1.00 86.62 91 ASP A C 1
ATOM 744 O O . ASP A 1 91 ? 0.348 -3.826 -7.098 1.00 86.62 91 ASP A O 1
ATOM 748 N N . GLY A 1 92 ? -1.835 -3.763 -6.582 1.00 88.88 92 GLY A N 1
ATOM 749 C CA . GLY A 1 92 ? -2.289 -4.420 -7.808 1.00 88.88 92 GLY A CA 1
ATOM 750 C C . GLY A 1 92 ? -1.956 -3.608 -9.064 1.00 88.88 92 GLY A C 1
ATOM 751 O O . GLY A 1 92 ? -1.408 -4.151 -10.027 1.00 88.88 92 GLY A O 1
ATOM 752 N N . LYS A 1 93 ? -2.200 -2.290 -9.037 1.00 88.25 93 LYS A N 1
ATOM 753 C CA . LYS A 1 93 ? -1.837 -1.377 -10.137 1.00 88.25 93 LYS A CA 1
ATOM 754 C C . LYS A 1 93 ? -0.329 -1.334 -10.374 1.00 88.25 93 LYS A C 1
ATOM 756 O O . LYS A 1 93 ? 0.114 -1.431 -11.517 1.00 88.25 93 LYS A O 1
ATOM 761 N N . VAL A 1 94 ? 0.467 -1.244 -9.307 1.00 91.25 94 VAL A N 1
ATOM 762 C CA . VAL A 1 94 ? 1.936 -1.251 -9.409 1.00 91.25 94 VAL A CA 1
ATOM 763 C C . VAL A 1 94 ? 2.428 -2.568 -10.008 1.00 91.25 94 VAL A C 1
ATOM 765 O O . VAL A 1 94 ? 3.239 -2.560 -10.931 1.00 91.25 94 VAL A O 1
ATOM 768 N N . THR A 1 95 ? 1.886 -3.701 -9.560 1.00 91.88 95 THR A N 1
ATOM 769 C CA . THR A 1 95 ? 2.196 -5.020 -10.134 1.00 91.88 95 THR A CA 1
ATOM 770 C C . THR A 1 95 ? 1.902 -5.071 -11.635 1.00 91.88 95 THR A C 1
ATOM 772 O O . THR A 1 95 ? 2.723 -5.568 -12.404 1.00 91.88 95 THR A O 1
ATOM 775 N N . GLN A 1 96 ? 0.775 -4.508 -12.078 1.00 91.25 96 GLN A N 1
ATOM 776 C CA . GLN A 1 96 ? 0.406 -4.452 -13.495 1.00 91.25 96 GLN A CA 1
ATOM 777 C C . GLN A 1 96 ? 1.340 -3.556 -14.328 1.00 91.25 96 GLN A C 1
ATOM 779 O O . GLN A 1 96 ? 1.661 -3.880 -15.469 1.00 91.25 96 GLN A O 1
ATOM 784 N N . ILE A 1 97 ? 1.794 -2.431 -13.772 1.00 90.31 97 ILE A N 1
ATOM 785 C CA . ILE A 1 97 ? 2.790 -1.553 -14.408 1.00 90.31 97 ILE A CA 1
ATOM 786 C C . ILE A 1 97 ? 4.114 -2.304 -14.589 1.00 90.31 97 ILE A C 1
ATOM 788 O O . ILE A 1 97 ? 4.739 -2.235 -15.647 1.00 90.31 97 ILE A O 1
ATOM 792 N N . LEU A 1 98 ? 4.534 -3.045 -13.563 1.00 91.44 98 LEU A N 1
ATOM 793 C CA . LEU A 1 98 ? 5.801 -3.775 -13.550 1.00 91.44 98 LEU A CA 1
ATOM 794 C C . LEU A 1 98 ? 5.763 -5.082 -14.352 1.00 91.44 98 LEU A C 1
ATOM 796 O O . LEU A 1 98 ? 6.819 -5.578 -14.737 1.00 91.44 98 LEU A O 1
ATOM 800 N N . SER A 1 99 ? 4.583 -5.630 -14.647 1.00 92.00 99 SER A N 1
ATOM 801 C CA . SER A 1 99 ? 4.448 -6.820 -15.495 1.00 92.00 99 SER A CA 1
ATOM 802 C C . SER A 1 99 ? 4.599 -6.521 -16.989 1.00 92.00 99 SER A C 1
ATOM 804 O O . SER A 1 99 ? 4.779 -7.448 -17.779 1.00 92.00 99 SER A O 1
ATOM 806 N N . LYS A 1 100 ? 4.572 -5.241 -17.390 1.00 89.69 100 LYS A N 1
ATOM 807 C CA . LYS A 1 100 ? 4.806 -4.829 -18.779 1.00 89.69 100 LYS A CA 1
ATOM 808 C C . LYS A 1 100 ? 6.174 -5.305 -19.275 1.00 89.69 100 LYS A C 1
ATOM 810 O O . LYS A 1 100 ? 7.134 -5.199 -18.516 1.00 89.69 100 LYS A O 1
ATOM 815 N N . PRO A 1 101 ? 6.308 -5.796 -20.517 1.00 90.56 101 PRO A N 1
ATOM 816 C CA . PRO A 1 101 ? 7.599 -6.206 -21.063 1.00 90.56 101 PRO A CA 1
ATOM 817 C C . PRO A 1 101 ? 8.647 -5.088 -21.016 1.00 90.56 101 PRO A C 1
ATOM 819 O O . PRO A 1 101 ? 8.326 -3.917 -21.200 1.00 90.56 101 PRO A O 1
ATOM 822 N N . LEU A 1 102 ? 9.923 -5.450 -20.840 1.00 88.31 102 LEU A N 1
ATOM 823 C CA . LEU A 1 102 ? 11.024 -4.481 -20.728 1.00 88.31 102 LEU A CA 1
ATOM 824 C C . LEU A 1 102 ? 11.086 -3.501 -21.911 1.00 88.31 102 LEU A C 1
ATOM 826 O O . LEU A 1 102 ? 11.299 -2.314 -21.705 1.00 88.31 102 LEU A O 1
ATOM 830 N N . HIS A 1 103 ? 10.869 -3.983 -23.136 1.00 84.38 103 HIS A N 1
ATOM 831 C CA . HIS A 1 103 ? 10.900 -3.140 -24.334 1.00 84.38 103 HIS A CA 1
ATOM 832 C C . HIS A 1 103 ? 9.769 -2.099 -24.364 1.00 84.38 103 HIS A C 1
ATOM 834 O O . HIS A 1 103 ? 9.925 -1.059 -24.989 1.00 84.38 103 HIS A O 1
ATOM 840 N N . GLU A 1 104 ? 8.656 -2.340 -23.664 1.00 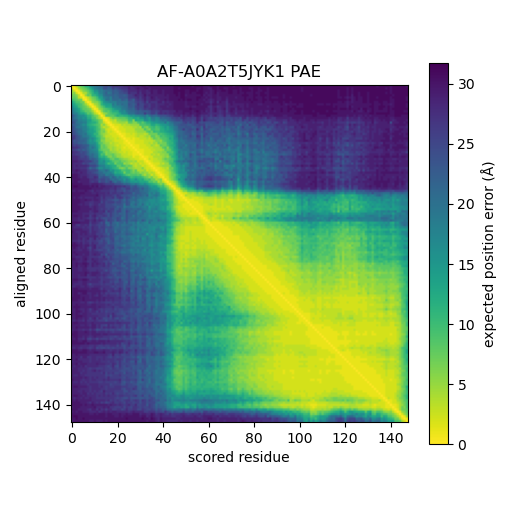88.06 104 GLU A N 1
ATOM 841 C CA . GLU A 1 104 ? 7.561 -1.374 -23.552 1.00 88.06 104 GLU A CA 1
ATOM 842 C C . GLU A 1 104 ? 7.827 -0.322 -22.466 1.00 88.06 104 GLU A C 1
ATOM 844 O O . GLU A 1 104 ? 7.372 0.813 -22.596 1.00 88.06 104 GLU A O 1
ATOM 849 N N . ARG A 1 105 ? 8.600 -0.661 -21.423 1.00 91.62 105 ARG A N 1
ATOM 850 C CA . ARG A 1 105 ? 8.916 0.208 -20.272 1.00 91.62 105 ARG A CA 1
ATOM 851 C C . ARG A 1 105 ? 10.085 1.162 -20.552 1.00 91.62 105 ARG A C 1
ATOM 853 O O . ARG A 1 105 ? 11.090 1.196 -19.844 1.00 91.62 105 ARG A O 1
ATOM 860 N N . ASN A 1 106 ? 9.950 1.955 -21.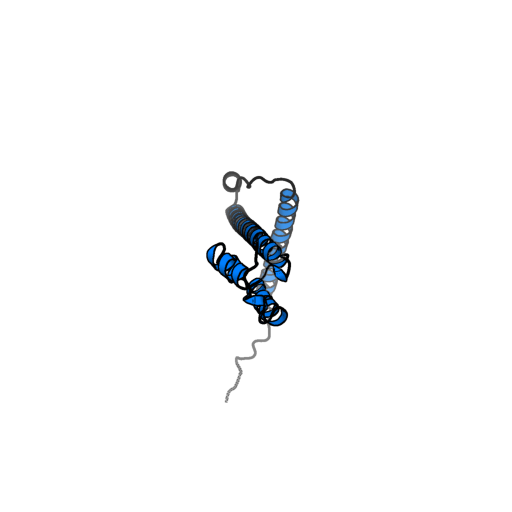607 1.00 91.31 106 ASN A N 1
ATOM 861 C CA . ASN A 1 106 ? 10.925 2.970 -22.006 1.00 91.31 106 ASN A CA 1
ATOM 862 C C . ASN A 1 106 ? 10.606 4.353 -21.396 1.00 91.31 106 ASN A C 1
ATOM 864 O O . ASN A 1 106 ? 9.673 4.521 -20.605 1.00 91.31 106 ASN A O 1
ATOM 868 N N . LYS A 1 107 ? 11.361 5.387 -21.779 1.00 93.31 107 LYS A N 1
ATOM 869 C CA . LYS A 1 107 ? 11.147 6.762 -21.309 1.00 93.31 107 LYS A CA 1
ATOM 870 C C . LYS A 1 107 ? 9.723 7.255 -21.548 1.00 93.31 107 LYS A C 1
ATOM 872 O O . LYS A 1 107 ? 9.161 7.897 -20.666 1.00 93.31 107 LYS A O 1
ATOM 877 N N . GLN A 1 108 ? 9.161 6.976 -22.722 1.00 93.12 108 GLN A N 1
ATOM 878 C CA . GLN A 1 108 ? 7.820 7.428 -23.077 1.00 93.12 108 GLN A CA 1
ATOM 879 C C . GLN A 1 108 ? 6.773 6.821 -22.141 1.00 93.12 108 GLN A C 1
ATOM 881 O O . GLN A 1 108 ? 5.952 7.564 -21.614 1.00 93.12 108 GLN A O 1
ATOM 886 N N . PHE A 1 109 ? 6.859 5.519 -21.866 1.00 94.00 109 PHE A N 1
ATOM 887 C CA . PHE A 1 109 ? 5.974 4.849 -20.915 1.00 94.00 109 PHE A CA 1
ATOM 888 C C . PHE A 1 109 ? 5.998 5.517 -19.536 1.00 94.00 109 PHE A C 1
ATOM 890 O O . PHE A 1 109 ? 4.950 5.814 -18.971 1.00 94.00 109 PHE A O 1
ATOM 897 N N . TYR A 1 110 ? 7.185 5.812 -18.999 1.00 94.44 110 TYR A N 1
ATOM 898 C CA . TYR A 1 110 ? 7.300 6.468 -17.693 1.00 94.44 110 TYR A CA 1
ATOM 899 C C . TYR A 1 110 ? 6.849 7.934 -17.707 1.00 94.44 110 TYR A C 1
ATOM 901 O O . TYR A 1 110 ? 6.295 8.406 -16.714 1.00 94.44 110 TYR A O 1
ATOM 909 N N . ASP A 1 111 ? 7.070 8.658 -18.806 1.00 94.25 111 ASP A N 1
ATOM 910 C CA . ASP A 1 111 ? 6.584 10.031 -18.971 1.00 94.25 111 ASP A CA 1
ATOM 911 C C . ASP A 1 111 ? 5.048 10.073 -19.068 1.00 94.25 111 ASP A C 1
ATOM 913 O O . ASP A 1 111 ? 4.420 10.970 -18.505 1.00 94.25 111 ASP A O 1
ATOM 917 N N . GLU A 1 112 ? 4.439 9.099 -19.749 1.00 93.44 112 GLU A N 1
ATOM 918 C CA . GLU A 1 112 ? 2.986 8.917 -19.814 1.00 93.44 112 GLU A CA 1
ATOM 919 C C . GLU A 1 112 ? 2.425 8.513 -18.454 1.00 93.44 112 GLU A C 1
ATOM 921 O O . GLU A 1 112 ? 1.505 9.170 -17.972 1.00 93.44 112 GLU A O 1
ATOM 926 N N . LEU A 1 113 ? 3.042 7.536 -17.781 1.00 93.75 113 LEU A N 1
ATOM 927 C CA . LEU A 1 113 ? 2.660 7.115 -16.435 1.00 93.75 113 LEU A CA 1
ATOM 928 C C . LEU A 1 113 ? 2.695 8.292 -15.455 1.00 93.75 113 LEU A C 1
ATOM 930 O O . LEU A 1 113 ? 1.767 8.469 -14.675 1.00 93.75 113 LEU A O 1
ATOM 934 N N . ARG A 1 114 ? 3.714 9.155 -15.541 1.00 95.12 114 ARG A N 1
ATOM 935 C CA . ARG A 1 114 ? 3.799 10.377 -14.728 1.00 95.12 114 ARG A CA 1
ATOM 936 C C . ARG A 1 114 ? 2.632 11.334 -14.972 1.00 95.12 114 ARG A C 1
ATOM 938 O O . ARG A 1 114 ? 2.262 12.059 -14.057 1.00 95.12 114 ARG A O 1
ATOM 945 N N . ARG A 1 115 ? 2.092 11.391 -16.192 1.00 93.75 115 ARG A N 1
ATOM 946 C CA . ARG A 1 115 ? 0.965 12.268 -16.544 1.00 93.75 115 ARG A CA 1
ATOM 947 C C . ARG A 1 115 ? -0.381 11.650 -16.176 1.00 93.75 115 ARG A C 1
ATOM 949 O O . ARG A 1 115 ? -1.253 12.379 -15.720 1.00 93.75 115 ARG A O 1
ATOM 956 N N . SER A 1 116 ? -0.554 10.346 -16.389 1.00 92.81 116 SER A N 1
ATOM 957 C CA . SER A 1 116 ? -1.833 9.655 -16.198 1.00 92.81 116 SER A CA 1
ATOM 958 C C . SER A 1 116 ? -2.055 9.159 -14.769 1.00 92.81 116 SER A C 1
ATOM 960 O O . SER A 1 116 ? -3.182 9.193 -14.289 1.00 92.81 116 SER A O 1
ATOM 962 N N . ASP A 1 117 ? -1.006 8.686 -14.091 1.00 88.50 117 ASP A N 1
ATOM 963 C CA . ASP A 1 117 ? -1.068 8.145 -12.729 1.00 88.50 117 ASP A CA 1
ATOM 964 C C . ASP A 1 117 ? 0.193 8.524 -11.934 1.00 88.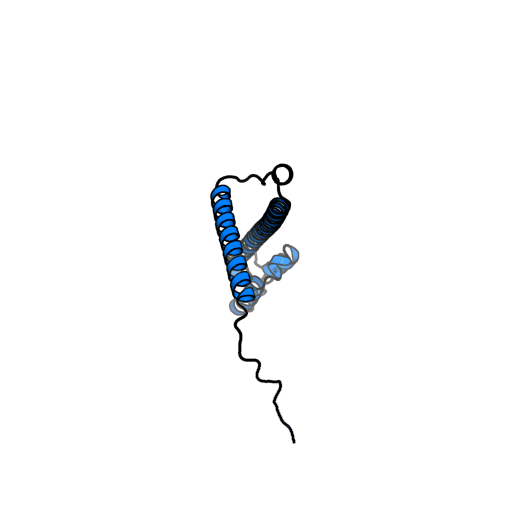50 117 ASP A C 1
ATOM 966 O O . ASP A 1 117 ? 1.156 7.765 -11.780 1.00 88.50 117 ASP A O 1
ATOM 970 N N . VAL A 1 118 ? 0.163 9.752 -11.413 1.00 90.50 118 VAL A N 1
ATOM 971 C CA . VAL A 1 118 ? 1.248 10.357 -10.630 1.00 90.50 118 VAL A CA 1
ATOM 972 C C . VAL A 1 118 ? 1.588 9.519 -9.393 1.00 90.50 118 VAL A C 1
ATOM 974 O O . VAL A 1 118 ? 2.760 9.394 -9.037 1.00 90.50 118 VAL A O 1
ATOM 977 N N . GLN A 1 119 ? 0.581 8.936 -8.739 1.00 88.25 119 GLN A N 1
ATOM 978 C CA . GLN A 1 119 ? 0.760 8.195 -7.493 1.00 88.25 119 GLN A CA 1
ATOM 979 C C . GLN A 1 119 ? 1.541 6.902 -7.733 1.00 88.25 119 GLN A C 1
ATOM 981 O O . GLN A 1 119 ? 2.516 6.639 -7.030 1.00 88.25 119 GLN A O 1
ATOM 986 N N . SER A 1 120 ? 1.180 6.143 -8.770 1.00 90.62 120 SER A N 1
ATOM 987 C CA . SER A 1 120 ? 1.935 4.949 -9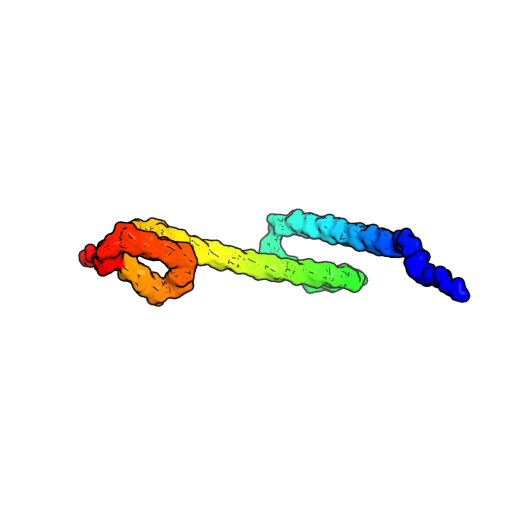.160 1.00 90.62 120 SER A CA 1
ATOM 988 C C . SER A 1 120 ? 3.317 5.299 -9.720 1.00 90.62 120 SER A C 1
ATOM 990 O O . SER A 1 120 ? 4.274 4.566 -9.484 1.00 90.62 120 SER A O 1
ATOM 992 N N . TYR A 1 121 ? 3.466 6.430 -10.426 1.00 93.94 121 TYR A N 1
ATOM 993 C CA . TYR A 1 121 ? 4.772 6.873 -10.922 1.00 93.94 121 TYR A CA 1
ATOM 994 C C . TYR A 1 121 ? 5.775 7.094 -9.784 1.00 93.94 121 TYR A C 1
ATOM 996 O O . TYR A 1 121 ? 6.911 6.635 -9.884 1.00 93.94 121 TYR A O 1
ATOM 1004 N N . TYR A 1 122 ? 5.385 7.785 -8.711 1.00 92.19 122 TYR A N 1
ATOM 1005 C CA . TYR A 1 122 ? 6.277 8.072 -7.579 1.00 92.19 122 TYR A CA 1
ATOM 1006 C C . TYR A 1 122 ? 6.420 6.913 -6.584 1.00 92.19 122 TYR A C 1
ATOM 1008 O O . TYR A 1 122 ? 7.159 7.044 -5.607 1.00 92.19 122 TYR A O 1
ATOM 1016 N N . ASP A 1 123 ? 5.784 5.769 -6.843 1.00 93.25 123 ASP A N 1
ATOM 1017 C CA . ASP A 1 123 ? 5.970 4.574 -6.033 1.00 93.25 123 ASP A CA 1
ATOM 1018 C C . ASP A 1 123 ? 7.439 4.114 -6.036 1.00 93.25 123 ASP A C 1
ATOM 1020 O O . ASP A 1 123 ? 8.138 4.109 -7.058 1.00 93.25 123 ASP A O 1
ATOM 1024 N N . THR A 1 124 ? 7.921 3.706 -4.864 1.00 93.12 124 THR A N 1
ATOM 1025 C CA . THR A 1 124 ? 9.323 3.321 -4.665 1.00 93.12 124 THR A CA 1
ATOM 1026 C C . THR A 1 124 ? 9.735 2.117 -5.516 1.00 93.12 124 THR A C 1
ATOM 1028 O O . THR A 1 124 ? 10.852 2.104 -6.046 1.00 93.12 124 THR A O 1
ATOM 1031 N N . LYS A 1 125 ? 8.841 1.136 -5.708 1.00 94.06 125 LYS A N 1
ATOM 1032 C CA . LYS A 1 125 ? 9.083 -0.056 -6.532 1.00 94.06 125 LYS A CA 1
ATOM 1033 C C . LYS A 1 125 ? 9.176 0.339 -8.005 1.00 94.06 125 LYS A C 1
ATOM 1035 O O . LYS A 1 125 ? 10.096 -0.097 -8.700 1.00 94.06 125 LYS A O 1
ATOM 1040 N N . VAL A 1 126 ? 8.282 1.219 -8.464 1.00 94.44 126 VAL A N 1
ATOM 1041 C CA . VAL A 1 126 ? 8.269 1.733 -9.845 1.00 94.44 126 VAL A CA 1
ATOM 1042 C C . VAL A 1 126 ? 9.529 2.543 -10.146 1.00 94.44 126 VAL A C 1
ATOM 1044 O O . VAL A 1 126 ? 10.188 2.297 -11.156 1.00 94.44 126 VAL A O 1
ATOM 1047 N N . GLN A 1 127 ? 9.934 3.445 -9.250 1.00 95.69 127 GLN A N 1
ATOM 1048 C CA . GLN A 1 127 ? 11.166 4.224 -9.413 1.00 95.69 127 GLN A CA 1
ATOM 1049 C C . GLN A 1 127 ? 12.427 3.353 -9.376 1.00 95.69 127 GLN A C 1
ATOM 1051 O O . GLN A 1 127 ? 13.370 3.590 -10.138 1.00 95.69 127 GLN A O 1
ATOM 1056 N N . ALA A 1 128 ? 12.459 2.322 -8.527 1.00 96.25 128 ALA A N 1
ATOM 1057 C CA . ALA A 1 128 ? 13.555 1.359 -8.511 1.00 96.25 128 ALA A CA 1
ATOM 1058 C C . ALA A 1 128 ? 13.642 0.581 -9.831 1.00 96.25 128 ALA A C 1
ATOM 1060 O O . ALA A 1 128 ? 14.738 0.460 -10.384 1.00 96.25 128 ALA A O 1
ATOM 1061 N N . GLN A 1 129 ? 12.509 0.112 -10.366 1.00 94.75 129 GLN A N 1
ATOM 1062 C CA . GLN A 1 129 ? 12.488 -0.584 -11.650 1.00 94.75 129 GLN A CA 1
ATOM 1063 C C . GLN A 1 129 ? 12.887 0.337 -12.801 1.00 94.75 129 GLN A C 1
ATOM 1065 O O . GLN A 1 129 ? 13.715 -0.052 -13.612 1.00 94.75 129 GLN A O 1
ATOM 1070 N N . ARG A 1 130 ? 12.409 1.585 -12.818 1.00 94.81 130 ARG A N 1
ATOM 1071 C CA . ARG A 1 130 ? 12.798 2.583 -13.823 1.00 94.81 130 ARG A CA 1
ATOM 1072 C C . ARG A 1 130 ? 14.312 2.764 -13.896 1.00 94.81 130 ARG A C 1
ATOM 1074 O O . ARG A 1 130 ? 14.870 2.831 -14.984 1.00 94.81 130 ARG A O 1
ATOM 1081 N N . ARG A 1 131 ? 14.999 2.829 -12.749 1.00 94.75 131 ARG A N 1
ATOM 1082 C CA . ARG A 1 131 ? 16.471 2.916 -12.721 1.00 94.75 131 ARG A CA 1
ATOM 1083 C C . ARG A 1 131 ? 17.135 1.687 -13.342 1.00 94.75 131 ARG A C 1
ATOM 1085 O O . ARG A 1 131 ? 18.103 1.851 -14.077 1.00 94.75 131 ARG A O 1
ATOM 1092 N N . ARG A 1 132 ? 16.612 0.486 -13.077 1.00 94.69 132 ARG A N 1
ATOM 1093 C CA . ARG A 1 132 ? 17.103 -0.751 -13.705 1.00 94.69 132 ARG A CA 1
ATOM 1094 C C . ARG A 1 132 ? 16.844 -0.743 -15.206 1.00 94.69 132 ARG A C 1
ATOM 1096 O O . ARG A 1 132 ? 17.763 -0.999 -15.965 1.00 94.69 132 ARG A O 1
ATOM 1103 N N . ASP A 1 133 ? 15.642 -0.370 -15.630 1.00 93.62 133 ASP A N 1
ATOM 1104 C CA . ASP A 1 133 ? 15.263 -0.331 -17.042 1.00 93.62 133 ASP A CA 1
ATOM 1105 C C . ASP A 1 133 ? 16.132 0.676 -17.824 1.00 93.62 133 ASP A C 1
ATOM 1107 O O . ASP A 1 133 ? 16.590 0.355 -18.918 1.00 93.62 133 ASP A O 1
ATOM 1111 N N . ILE A 1 134 ? 16.473 1.835 -17.238 1.00 93.38 134 ILE A N 1
ATOM 1112 C CA . ILE A 1 134 ? 17.453 2.785 -17.806 1.00 93.38 134 ILE A CA 1
ATOM 1113 C C . ILE A 1 134 ? 18.824 2.120 -17.998 1.00 93.38 134 ILE A C 1
ATOM 1115 O O . ILE A 1 134 ? 19.441 2.276 -19.049 1.00 93.38 134 ILE A O 1
ATOM 1119 N N . GLN A 1 135 ? 19.305 1.380 -16.996 1.00 93.50 135 GLN A N 1
ATOM 1120 C CA . GLN A 1 135 ? 20.600 0.696 -17.061 1.00 93.50 135 GLN A CA 1
ATOM 1121 C C . GLN A 1 135 ? 20.601 -0.448 -18.080 1.00 93.50 135 GLN A C 1
ATOM 1123 O O . GLN A 1 135 ? 21.586 -0.634 -18.786 1.00 93.50 135 GLN A O 1
ATOM 1128 N N . THR A 1 136 ? 19.508 -1.207 -18.168 1.00 92.44 136 THR A N 1
ATOM 1129 C CA . THR A 1 136 ? 19.401 -2.370 -19.056 1.00 92.44 136 THR A CA 1
ATOM 1130 C C . THR A 1 136 ? 19.196 -1.968 -20.513 1.00 92.44 136 THR A C 1
ATOM 1132 O O . THR A 1 136 ? 19.814 -2.552 -21.397 1.00 92.44 136 THR A O 1
ATOM 1135 N N . LEU A 1 137 ? 18.342 -0.979 -20.783 1.00 89.38 137 LEU A N 1
ATOM 1136 C CA . LEU A 1 137 ? 18.049 -0.532 -22.146 1.00 89.38 137 LEU A CA 1
ATOM 1137 C C . LEU A 1 137 ? 19.095 0.460 -22.676 1.00 89.38 137 LEU A C 1
ATOM 1139 O O . LEU A 1 137 ? 19.268 0.577 -23.889 1.00 89.38 137 LEU A O 1
ATOM 1143 N N . GLY A 1 138 ? 19.788 1.193 -21.800 1.00 90.31 138 GLY A N 1
ATOM 1144 C CA . GLY A 1 138 ? 20.778 2.192 -22.201 1.00 90.31 138 GLY A CA 1
ATOM 1145 C C . GLY A 1 138 ? 20.185 3.218 -23.172 1.00 90.31 138 GLY A C 1
ATOM 1146 O O . GLY A 1 138 ? 19.150 3.823 -22.896 1.00 90.31 138 GLY A O 1
ATOM 1147 N N . LEU A 1 139 ? 20.802 3.386 -24.347 1.00 83.81 139 LEU A N 1
ATOM 1148 C CA . LEU A 1 139 ? 20.293 4.283 -25.398 1.00 83.81 139 LEU A CA 1
ATOM 1149 C C . LEU A 1 139 ? 18.881 3.902 -25.875 1.00 83.81 139 LEU A C 1
ATOM 1151 O O . LEU A 1 139 ? 18.092 4.789 -26.208 1.00 83.81 139 LEU A O 1
ATOM 1155 N N . ALA A 1 140 ? 18.530 2.612 -25.847 1.00 85.94 140 ALA A N 1
ATOM 1156 C CA . ALA A 1 140 ? 17.209 2.141 -26.252 1.00 85.94 140 ALA A CA 1
ATOM 1157 C C . ALA A 1 140 ? 16.086 2.641 -25.327 1.00 85.94 140 ALA A C 1
ATOM 1159 O O . ALA A 1 140 ? 14.938 2.717 -25.753 1.00 85.94 140 ALA A O 1
ATOM 1160 N N . TYR A 1 141 ? 16.403 3.072 -24.100 1.00 89.88 141 TYR A N 1
ATOM 1161 C CA . TYR A 1 141 ? 15.427 3.658 -23.176 1.00 89.88 141 TYR A CA 1
ATOM 1162 C C . TYR A 1 141 ? 14.783 4.934 -23.737 1.00 89.88 141 TYR A C 1
ATOM 1164 O O . TYR A 1 141 ? 13.637 5.249 -23.422 1.00 89.88 141 TYR A O 1
ATOM 1172 N N . HIS A 1 142 ? 15.510 5.684 -24.565 1.00 88.75 142 HIS A N 1
ATOM 1173 C CA . HIS A 1 142 ? 15.033 6.937 -25.152 1.00 88.75 142 HIS A CA 1
ATOM 1174 C C . HIS A 1 142 ? 14.322 6.750 -26.491 1.00 88.75 142 HIS A C 1
ATOM 1176 O O . HIS A 1 142 ? 13.724 7.703 -26.995 1.00 88.75 142 HIS A O 1
ATOM 1182 N N . LEU A 1 143 ? 14.377 5.548 -27.067 1.00 84.06 143 LEU A N 1
ATOM 1183 C CA . LEU A 1 143 ? 13.666 5.254 -28.299 1.00 84.06 143 LEU A CA 1
ATOM 1184 C C . LEU A 1 143 ? 12.172 5.262 -27.999 1.00 84.06 143 LEU A C 1
ATOM 1186 O O 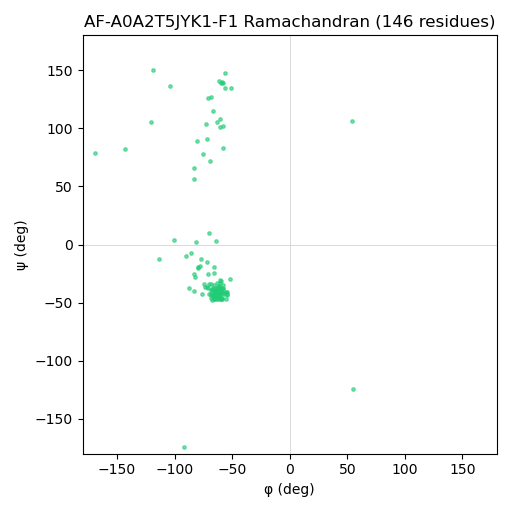. LEU A 1 143 ? 11.711 4.580 -27.084 1.00 84.06 143 LEU A O 1
ATOM 1190 N N . LYS A 1 144 ? 11.407 6.044 -28.767 1.00 74.00 144 LYS A N 1
ATOM 1191 C CA . LYS A 1 144 ? 9.953 5.893 -28.767 1.00 74.00 144 LYS A CA 1
ATOM 1192 C C . LYS A 1 144 ? 9.631 4.470 -29.194 1.00 74.00 144 LYS A C 1
ATOM 1194 O O . LYS A 1 144 ? 10.245 3.959 -30.132 1.00 74.00 144 LYS A O 1
ATOM 1199 N N . ASN A 1 145 ? 8.637 3.865 -28.550 1.00 66.06 145 ASN A N 1
ATOM 1200 C CA . ASN A 1 145 ? 8.054 2.648 -29.092 1.00 66.06 145 ASN A CA 1
ATOM 1201 C C . ASN A 1 145 ? 7.430 3.051 -30.425 1.00 66.06 145 ASN A C 1
ATOM 1203 O O . ASN A 1 145 ? 6.431 3.766 -30.454 1.00 66.06 145 ASN A O 1
ATOM 1207 N N . GLY A 1 146 ? 8.089 2.676 -31.521 1.00 55.78 146 GLY A N 1
ATOM 1208 C CA . GLY A 1 146 ? 7.583 2.836 -32.875 1.00 55.78 146 GLY A CA 1
ATOM 1209 C C . GLY A 1 146 ? 6.411 1.888 -33.078 1.00 55.78 146 GLY A C 1
ATOM 1210 O O . GLY A 1 146 ? 6.547 0.861 -33.734 1.00 55.78 146 GLY A O 1
ATOM 1211 N N . GLY A 1 147 ? 5.281 2.200 -32.450 1.00 49.44 147 GLY A N 1
ATOM 1212 C CA . GLY A 1 147 ? 3.990 1.677 -32.854 1.00 49.44 147 GLY A CA 1
ATOM 1213 C C . GLY A 1 147 ? 3.609 2.346 -34.169 1.00 49.44 147 GLY A C 1
ATOM 1214 O O . GLY A 1 147 ? 3.685 3.569 -34.272 1.00 49.44 147 GLY A O 1
ATOM 1215 N N . LYS A 1 148 ? 3.296 1.509 -35.157 1.00 39.44 148 LYS A N 1
ATOM 1216 C CA . LYS A 1 148 ? 2.692 1.870 -36.443 1.00 39.44 148 LYS A CA 1
ATOM 1217 C C . LYS A 1 148 ? 1.527 2.845 -36.292 1.00 39.44 148 LYS A C 1
ATOM 1219 O O . LYS A 1 148 ? 0.781 2.697 -35.299 1.00 39.44 148 LYS A O 1
#

Sequence (148 aa):
MEDDSIFNQEHHSNEATAFLAKKHNSVMEQVKGMRNAFHDLHKEATAEPDWSRMLMQAQSQQAKMQIRAARETYEEEAKYKAWEAIQKVQDGKVTQILSKPLHERNKQFYDELRRSDVQSYYDTKVQAQRRRDIQTLGLAYHLKNGGK

Mean predicted aligned error: 15.57 Å

Secondary structure (DSSP, 8-state):
-----TT-------HHHHHHHHHHHHHHHHHHHHHHHHHHHTTS--S---HHHHHHH--SHHHHHHHHHHHHHHHHHHHHHHHHHHHHHHHHHHHHHHTS-TTTSSHHHHHHHHHH-HHHHT-HHHHHHHHHHHHHHGGGGGS-----

Solvent-accessible surface area (backbone atoms only — not comparable to full-atom values): 8725 Å² total; per-residue (Å²): 134,82,81,87,69,89,76,77,73,73,87,72,77,52,64,68,57,56,51,50,50,52,50,52,50,53,51,51,51,51,52,50,52,48,53,50,56,50,54,67,63,54,77,80,52,97,62,83,78,67,58,67,60,52,51,70,68,38,90,42,74,67,52,37,52,51,53,51,52,52,49,52,54,49,55,51,51,52,51,48,52,52,51,49,53,53,49,52,53,51,53,49,52,49,52,57,64,68,67,52,55,73,86,65,59,22,50,60,45,53,56,48,36,47,71,78,37,49,70,60,43,70,30,68,68,49,48,53,48,50,56,49,39,43,66,75,42,46,77,58,20,71,46,70,80,82,72,129

Radius of gyration: 30.41 Å; Cα contacts (8 Å, |Δi|>4): 58; chains: 1; bounding box: 57×29×103 Å

Foldseek 3Di:
DDDPDPPPPDDDPPVVVVVVVVVVVVVVVVVVVVVVVVVVVPVPDPDDDPLVVQCVPDPDPVSNVVSVVVVVVVVVVVVVVVVVVVVVVLVVVLVVLVVDDLLQQAPVSLVVCCVPPVPSSPDPVNVVVNVVSCVVCPVSSPDDPPDD

pLDDT: mean 75.78, std 17.46, range [37.66, 96.25]